Protein AF-A0A7S0PVY8-F1 (afdb_monomer)

Sequence (141 aa):
NIAGGVRNSVAASMIGKGSLLSNLVIKTDATVSRVIMDRSDTASPRAIGVEFFSNQSKTKAIAAALRRTPEATGEVVLSAGAIMTPQLLANSGIGEGGEVKDLPGVGKNLQDHPAVALVFRITPKMAERATSIYTVAGEME

Foldseek 3Di:
DDDPNHDDDPCCVPQNPDDGDPPDDDDPQKAWQEFDWDCPPLVDIAGFFTWTARPVVRDIDTPGGPDDDPVGGDHDDDDVDLQVSLNRCVSHQHECNRPSHHDPCRSPDDDDDDDDDDDDDDDPVVVVVPPDPPPPPDPPD

pLDDT: mean 82.74, std 15.88, range [30.98, 98.31]

Organism: NCBI:txid33640

Secondary structure (DSSP, 8-state):
-EETTEE--HHHHHT-SSPPPTT-----SEEEEEEEEE-SSSSS-EEEEEEEEETTTTEEEEEE---EETTEE------SHHHHHHHHHHHTTEETT-SSEE-TTTT----------------HHHHTT---TT-------

Nearest PDB structures (foldseek):
  8i0p-assembly1_j  TM=3.915E-01  e=3.361E+00  Homo sapiens
  8i0w-assembly1_l  TM=2.962E-01  e=2.142E+00  Homo sapiens
  4tgf-assembly1_A  TM=3.704E-01  e=3.822E+00  Homo sapiens
  9cpc-assembly1_4I  TM=3.679E-01  e=4.944E+00  Sus scrofa
  8ro1-assembly1_e  TM=2.933E-01  e=5.272E+00  Caenorhabditis elegans

Mean predicted aligned error: 9.09 Å

InterPro domains:
  IPR000172 Glucose-methanol-choline oxidoreductase, N-terminal [PF00732] (5-115)
  IPR000172 Glucose-methanol-choline oxidoreductase, N-terminal [PS00624] (81-95)
  IPR012132 Glucose-methanol-choline oxidoreductase [PTHR11552] (5-125)
  IPR036188 FAD/NAD(P)-binding domain superfamily [G3DSA:3.50.50.60] (6-139)
  IPR036188 FAD/NAD(P)-binding domain superfamily [SSF51905] (22-127)

Structure (mmCIF, N/CA/C/O backbone):
data_AF-A0A7S0PVY8-F1
#
_entry.id   AF-A0A7S0PVY8-F1
#
loop_
_atom_site.group_PDB
_atom_site.id
_atom_site.type_symbol
_atom_site.label_atom_id
_atom_site.label_alt_id
_atom_site.label_comp_id
_atom_site.label_asym_id
_atom_site.label_entity_id
_atom_site.label_seq_id
_atom_site.pdbx_PDB_ins_code
_atom_site.Cartn_x
_atom_site.Cartn_y
_atom_site.Cartn_z
_atom_site.occupancy
_atom_site.B_iso_or_equiv
_atom_site.auth_seq_id
_atom_site.auth_comp_id
_atom_site.auth_asym_id
_atom_site.auth_atom_id
_atom_site.pdbx_PDB_model_num
ATOM 1 N N . ASN A 1 1 ? 10.888 -13.073 -14.886 1.00 65.81 1 ASN A N 1
ATOM 2 C CA . ASN A 1 1 ? 9.534 -12.461 -14.944 1.00 65.81 1 ASN A CA 1
ATOM 3 C C . ASN A 1 1 ? 8.776 -12.807 -16.238 1.00 65.81 1 ASN A C 1
ATOM 5 O O . ASN A 1 1 ? 7.712 -12.238 -16.448 1.00 65.81 1 ASN A O 1
ATOM 9 N N . ILE A 1 2 ? 9.260 -13.743 -17.071 1.00 82.31 2 ILE A N 1
ATOM 10 C CA . ILE A 1 2 ? 8.580 -14.256 -18.273 1.00 82.31 2 ILE A CA 1
ATOM 11 C C . ILE A 1 2 ? 8.561 -15.789 -18.186 1.00 82.31 2 ILE A C 1
ATOM 13 O O . ILE A 1 2 ? 9.567 -16.376 -17.792 1.00 82.31 2 ILE A O 1
ATOM 17 N N . ALA A 1 3 ? 7.443 -16.424 -18.532 1.00 79.38 3 ALA A N 1
ATOM 18 C CA . ALA A 1 3 ? 7.308 -17.872 -18.680 1.00 79.38 3 ALA A CA 1
ATOM 19 C C . ALA A 1 3 ? 6.500 -18.157 -19.956 1.00 79.38 3 ALA A C 1
ATOM 21 O O . ALA A 1 3 ? 5.440 -17.565 -20.152 1.00 79.38 3 ALA A O 1
ATOM 22 N N . GLY A 1 4 ? 7.019 -19.004 -20.853 1.00 83.19 4 GLY A N 1
ATOM 23 C CA . GLY A 1 4 ? 6.360 -19.308 -22.133 1.00 83.19 4 GLY A CA 1
ATOM 24 C C . GLY A 1 4 ? 6.112 -18.079 -23.020 1.00 83.19 4 GLY A C 1
ATOM 25 O O . GLY A 1 4 ? 5.071 -17.988 -23.656 1.00 83.19 4 GLY A O 1
ATOM 26 N N . GLY A 1 5 ? 7.012 -17.089 -22.995 1.00 87.44 5 GLY A N 1
ATOM 27 C CA . GLY A 1 5 ? 6.849 -15.827 -23.733 1.00 87.44 5 GLY A CA 1
ATOM 28 C C . GLY A 1 5 ? 5.844 -14.840 -23.121 1.00 87.44 5 GLY A C 1
ATOM 29 O O . GLY A 1 5 ? 5.721 -13.719 -23.602 1.00 87.44 5 GLY A O 1
ATOM 30 N N . VAL A 1 6 ? 5.166 -15.202 -22.027 1.00 85.12 6 VAL A N 1
ATOM 31 C CA . VAL A 1 6 ? 4.181 -14.348 -21.352 1.00 85.12 6 VAL A CA 1
ATOM 32 C C . VAL A 1 6 ? 4.753 -13.805 -20.048 1.00 85.12 6 VAL A C 1
ATOM 34 O O . VAL A 1 6 ? 5.475 -14.494 -19.324 1.00 85.12 6 VAL A O 1
ATOM 37 N N . ARG A 1 7 ? 4.412 -12.557 -19.710 1.00 86.06 7 ARG A N 1
ATOM 38 C CA . ARG A 1 7 ? 4.740 -11.971 -18.405 1.00 86.06 7 ARG A CA 1
ATOM 39 C C . ARG A 1 7 ? 4.216 -12.856 -17.275 1.00 86.06 7 ARG A C 1
ATOM 41 O O . ARG A 1 7 ? 3.015 -13.066 -17.146 1.00 86.06 7 ARG A O 1
ATOM 48 N N . ASN A 1 8 ? 5.124 -13.279 -16.404 1.00 88.81 8 ASN A N 1
ATOM 49 C CA . ASN A 1 8 ? 4.812 -13.961 -15.159 1.00 88.81 8 ASN A CA 1
ATOM 50 C C . ASN A 1 8 ? 4.837 -12.946 -14.004 1.00 88.81 8 ASN A C 1
ATOM 52 O O . ASN A 1 8 ? 5.905 -12.617 -13.479 1.00 88.81 8 ASN A O 1
ATOM 56 N N . SER A 1 9 ? 3.671 -12.378 -13.683 1.00 90.19 9 SER A N 1
ATOM 57 C CA . SER A 1 9 ? 3.494 -11.440 -12.568 1.00 90.19 9 SER A CA 1
ATOM 58 C C . SER A 1 9 ? 3.316 -12.180 -11.240 1.00 90.19 9 SER A C 1
ATOM 60 O O . SER A 1 9 ? 2.928 -13.345 -11.218 1.00 90.19 9 SER A O 1
ATOM 62 N N . VAL A 1 10 ? 3.538 -11.491 -10.115 1.00 89.81 10 VAL A N 1
ATOM 63 C CA . VAL A 1 10 ? 3.295 -12.064 -8.775 1.00 89.81 10 VAL A CA 1
ATOM 64 C C . VAL A 1 10 ? 1.842 -12.521 -8.629 1.00 89.81 10 VAL A C 1
ATOM 66 O O . VAL A 1 10 ? 1.598 -13.623 -8.155 1.00 89.81 10 VAL A O 1
ATOM 69 N N . ALA A 1 11 ? 0.882 -11.720 -9.101 1.00 89.06 11 ALA A N 1
ATOM 70 C CA . ALA A 1 11 ? -0.529 -12.098 -9.090 1.00 89.06 11 ALA A CA 1
ATOM 71 C C . ALA A 1 11 ? -0.775 -13.387 -9.891 1.00 89.06 11 ALA A C 1
ATOM 73 O O . ALA A 1 11 ? -1.393 -14.313 -9.378 1.00 89.06 11 ALA A O 1
ATOM 74 N N . ALA A 1 12 ? -0.229 -13.494 -11.108 1.00 86.56 12 ALA A N 1
ATOM 75 C CA . ALA A 1 12 ? -0.374 -14.704 -11.916 1.00 86.56 12 ALA A CA 1
ATOM 76 C C . ALA A 1 12 ? 0.248 -15.933 -11.234 1.00 86.56 12 ALA A C 1
ATOM 78 O O . ALA A 1 12 ? -0.332 -17.013 -11.290 1.00 86.56 12 ALA A O 1
ATOM 79 N N . SER A 1 13 ? 1.395 -15.762 -10.572 1.00 87.06 13 SER A N 1
ATOM 80 C CA . SER A 1 13 ? 2.121 -16.856 -9.923 1.00 87.06 13 SER A CA 1
ATOM 81 C C . SER A 1 13 ? 1.519 -17.300 -8.588 1.00 87.06 13 SER A C 1
ATOM 83 O O . SER A 1 13 ? 1.636 -18.473 -8.255 1.00 87.06 13 SER A O 1
ATOM 85 N N . MET A 1 14 ? 0.939 -16.383 -7.808 1.00 86.69 14 MET A N 1
ATOM 86 C CA . MET A 1 14 ? 0.486 -16.657 -6.436 1.00 86.69 14 MET A CA 1
ATOM 87 C C . MET A 1 14 ? -1.028 -16.841 -6.329 1.00 86.69 14 MET A C 1
ATOM 89 O O . MET A 1 14 ? -1.497 -17.608 -5.496 1.00 86.69 14 MET A O 1
ATOM 93 N N . ILE A 1 15 ? -1.794 -16.127 -7.154 1.00 87.25 15 ILE A N 1
ATOM 94 C CA . ILE A 1 15 ? -3.264 -16.156 -7.145 1.00 87.25 15 ILE A CA 1
ATOM 95 C C . ILE A 1 15 ? -3.783 -17.086 -8.252 1.00 87.25 15 ILE A C 1
ATOM 97 O O . ILE A 1 15 ? -4.814 -17.734 -8.092 1.00 87.25 15 ILE A O 1
ATOM 101 N N . GLY A 1 16 ? -3.043 -17.204 -9.359 1.00 78.81 16 GLY A N 1
ATOM 102 C CA . GLY A 1 16 ? -3.408 -18.056 -10.486 1.00 78.81 16 GLY A CA 1
ATOM 103 C C . GLY A 1 16 ? -4.542 -17.486 -11.344 1.00 78.81 16 GLY A C 1
ATOM 104 O O . GLY A 1 16 ? -4.985 -16.352 -11.175 1.00 78.81 16 GLY A O 1
ATOM 105 N N . LYS A 1 17 ? -4.992 -18.289 -12.316 1.00 68.94 17 LYS A N 1
ATOM 106 C CA . LYS A 1 17 ? -6.123 -17.984 -13.219 1.00 68.94 17 LYS A CA 1
ATOM 107 C C . LYS A 1 17 ? -7.369 -18.848 -12.943 1.00 68.94 17 LYS A C 1
ATOM 109 O O . LYS A 1 17 ? -8.306 -18.825 -13.732 1.00 68.94 17 LYS A O 1
ATOM 114 N N . GLY A 1 18 ? -7.342 -19.663 -11.885 1.00 65.50 18 GLY A N 1
ATOM 115 C CA . GLY A 1 18 ? -8.381 -20.647 -11.560 1.00 65.50 18 GLY A CA 1
ATOM 116 C C . GLY A 1 18 ? -9.433 -20.137 -10.572 1.00 65.50 18 GLY A C 1
ATOM 117 O O . GLY A 1 18 ? -9.441 -18.965 -10.203 1.00 65.50 18 GLY A O 1
ATOM 118 N N . SER A 1 19 ? -10.307 -21.044 -10.122 1.00 64.31 19 SER A N 1
ATOM 119 C CA . SER A 1 19 ? -11.221 -20.801 -8.999 1.00 64.31 19 SER A CA 1
ATOM 120 C C . SER A 1 19 ? -10.424 -20.316 -7.791 1.00 64.31 19 SER A C 1
ATOM 122 O O . SER A 1 19 ? -9.557 -21.043 -7.304 1.00 64.31 19 SER A O 1
ATOM 124 N N . LEU A 1 20 ? -10.719 -19.108 -7.308 1.00 73.88 20 LEU A N 1
ATOM 125 C CA . LEU A 1 20 ? -10.125 -18.595 -6.076 1.00 73.88 20 LEU A CA 1
ATOM 126 C C . LEU A 1 20 ? -10.387 -19.577 -4.930 1.00 73.88 20 LEU A C 1
ATOM 128 O O . LEU A 1 20 ? -11.421 -20.252 -4.897 1.00 73.88 20 LEU A O 1
ATOM 132 N N . LEU A 1 21 ? -9.439 -19.656 -3.995 1.00 80.88 21 LEU A N 1
ATOM 133 C CA . LEU A 1 21 ? -9.653 -20.382 -2.748 1.00 80.88 21 LEU A CA 1
ATOM 134 C C . LEU A 1 21 ? -10.910 -19.826 -2.069 1.00 80.88 21 LEU A C 1
ATOM 136 O O . LEU A 1 21 ? -11.125 -18.613 -2.059 1.00 80.88 21 LEU A O 1
ATOM 140 N N . SER A 1 22 ? -11.731 -20.692 -1.477 1.00 85.56 22 SER A N 1
ATOM 141 C CA . SER A 1 22 ? -13.010 -20.292 -0.867 1.00 85.56 22 SER A CA 1
ATOM 142 C C . SER A 1 22 ? -12.857 -19.283 0.279 1.00 85.56 22 SER A C 1
ATOM 144 O O . SER A 1 22 ? -13.820 -18.620 0.654 1.00 85.56 22 SER A O 1
ATOM 146 N N . ASN A 1 23 ? -11.650 -19.158 0.832 1.00 86.75 23 ASN A N 1
ATOM 147 C CA . ASN A 1 23 ? -11.276 -18.225 1.889 1.00 86.75 23 ASN A CA 1
ATOM 148 C C . ASN A 1 23 ? -10.484 -16.999 1.389 1.00 86.75 23 ASN A C 1
ATOM 150 O O . ASN A 1 23 ? -9.991 -16.234 2.217 1.00 86.75 23 ASN A O 1
ATOM 154 N N . LEU A 1 24 ? -10.345 -16.795 0.073 1.00 86.81 24 LEU A N 1
ATOM 155 C CA . LEU A 1 24 ? -9.649 -15.647 -0.513 1.00 86.81 24 LEU A CA 1
ATOM 156 C C . LEU A 1 24 ? -10.632 -14.727 -1.242 1.00 86.81 24 LEU A C 1
ATOM 158 O O . LEU A 1 24 ? -11.195 -15.078 -2.277 1.00 86.81 24 LEU A O 1
ATOM 162 N N . VAL A 1 25 ? -10.775 -13.505 -0.732 1.00 86.31 25 VAL A N 1
ATOM 163 C CA . VAL A 1 25 ? -11.550 -12.444 -1.379 1.00 86.31 25 VAL A CA 1
ATOM 164 C C . VAL A 1 25 ? -10.593 -11.423 -1.973 1.00 86.31 25 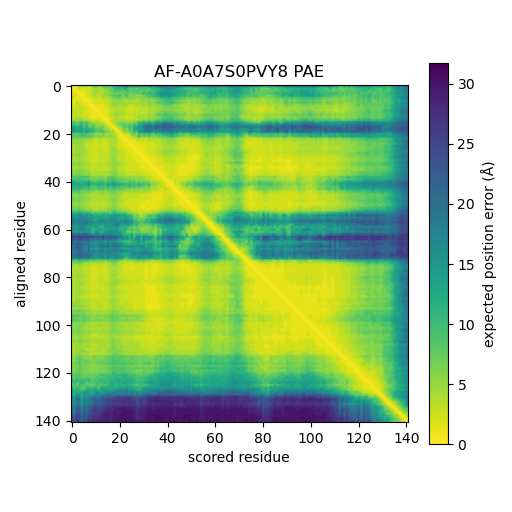VAL A C 1
ATOM 166 O O . VAL A 1 25 ? -9.764 -10.854 -1.266 1.00 86.31 25 VAL A O 1
ATOM 169 N N . ILE A 1 26 ? -10.735 -11.160 -3.270 1.00 87.56 26 ILE A N 1
ATOM 170 C CA . ILE A 1 26 ? -9.958 -10.140 -3.975 1.00 87.56 26 ILE A CA 1
ATOM 171 C C . ILE A 1 26 ? -10.905 -9.036 -4.404 1.00 87.56 26 ILE A C 1
ATOM 173 O O . ILE A 1 26 ? -11.888 -9.281 -5.101 1.00 87.56 26 ILE A O 1
ATOM 177 N N . LYS A 1 27 ? -10.584 -7.808 -4.000 1.00 87.44 27 LYS A N 1
ATOM 178 C CA . LYS A 1 27 ? -11.317 -6.617 -4.411 1.00 87.44 27 LYS A CA 1
ATOM 179 C C . LYS A 1 27 ? -10.391 -5.704 -5.202 1.00 87.44 27 LYS A C 1
ATOM 181 O O . LYS A 1 27 ? -9.482 -5.103 -4.638 1.00 87.44 27 LYS A O 1
ATOM 186 N N . THR A 1 28 ? -10.610 -5.638 -6.510 1.00 89.12 28 THR A N 1
ATOM 187 C CA . THR A 1 28 ? -9.958 -4.666 -7.394 1.00 89.12 28 THR A CA 1
ATOM 188 C C . THR A 1 28 ? -10.720 -3.345 -7.372 1.00 89.12 28 THR A C 1
ATOM 190 O O . THR A 1 28 ? -11.804 -3.255 -6.790 1.00 89.12 28 THR A O 1
ATOM 193 N N . ASP A 1 29 ? -10.141 -2.302 -7.970 1.00 88.69 29 ASP A N 1
ATOM 194 C CA . ASP A 1 29 ? -10.753 -0.965 -8.045 1.00 88.69 29 ASP A CA 1
ATOM 195 C C . ASP A 1 29 ? -11.153 -0.398 -6.672 1.00 88.69 29 ASP A C 1
ATOM 197 O O . ASP A 1 29 ? -12.127 0.350 -6.537 1.00 88.69 29 ASP A O 1
ATOM 201 N N . ALA A 1 30 ? -10.400 -0.795 -5.644 1.00 90.12 30 ALA A N 1
ATOM 202 C CA . ALA A 1 30 ? -10.592 -0.434 -4.253 1.00 90.12 30 ALA A CA 1
ATOM 203 C C . ALA A 1 30 ? -9.318 0.225 -3.720 1.00 90.12 30 ALA A C 1
ATOM 205 O O . ALA A 1 30 ? -8.328 -0.445 -3.425 1.00 90.12 30 ALA A O 1
ATOM 206 N N . THR A 1 31 ? -9.349 1.547 -3.586 1.00 92.06 31 THR A N 1
ATOM 207 C CA . THR A 1 31 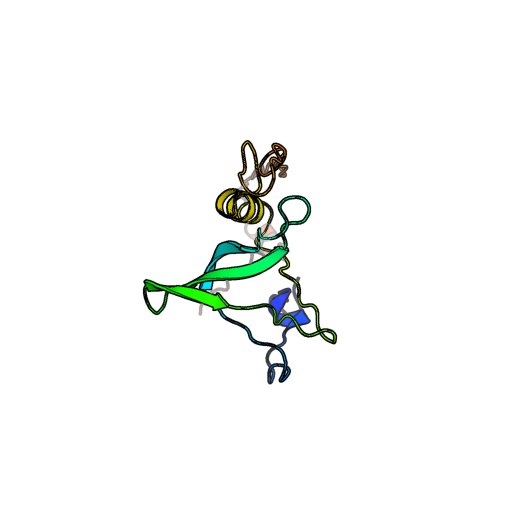? -8.223 2.324 -3.062 1.00 92.06 31 THR A CA 1
ATOM 208 C C . THR A 1 31 ? -8.418 2.534 -1.571 1.00 92.06 31 THR A C 1
ATOM 210 O O . THR A 1 31 ? -9.309 3.279 -1.160 1.00 92.06 31 THR A O 1
ATOM 213 N N . VAL A 1 32 ? -7.599 1.878 -0.751 1.00 93.44 32 VAL A N 1
ATOM 214 C CA . VAL A 1 32 ? -7.589 2.088 0.704 1.00 93.44 32 VAL A CA 1
ATOM 215 C C . VAL A 1 32 ? -7.191 3.536 1.002 1.00 93.44 32 VAL A C 1
ATOM 217 O O . VAL A 1 32 ? -6.277 4.065 0.377 1.00 93.44 32 VAL A O 1
ATOM 220 N N . SER A 1 33 ? -7.891 4.186 1.931 1.00 92.88 33 SER A N 1
ATOM 221 C CA . SER A 1 33 ? -7.634 5.573 2.340 1.00 92.88 33 SER A CA 1
ATOM 222 C C . SER A 1 33 ? -6.937 5.666 3.696 1.00 92.88 33 SER A C 1
ATOM 224 O O . SER A 1 33 ? -6.077 6.531 3.880 1.00 92.88 33 SER A O 1
ATOM 226 N N . ARG A 1 34 ? -7.296 4.772 4.629 1.00 93.94 34 ARG A N 1
ATOM 227 C CA . ARG A 1 34 ? -6.711 4.650 5.972 1.00 93.94 34 ARG A CA 1
ATOM 228 C C . ARG A 1 34 ? -7.036 3.301 6.619 1.00 93.94 34 ARG A C 1
ATOM 230 O O . ARG A 1 34 ? -8.014 2.637 6.265 1.00 93.94 34 ARG A O 1
ATOM 237 N N . VAL A 1 35 ? -6.248 2.945 7.624 1.00 94.75 35 VAL A N 1
ATOM 238 C CA . VAL A 1 35 ? -6.525 1.882 8.591 1.00 94.75 35 VAL A CA 1
ATOM 239 C C . VAL A 1 35 ? -7.431 2.437 9.688 1.00 94.75 35 VAL A C 1
ATOM 241 O O . VAL A 1 35 ? -7.276 3.570 10.144 1.00 94.75 35 VAL A O 1
ATOM 244 N N . ILE A 1 36 ? -8.404 1.635 10.107 1.00 92.25 36 ILE A N 1
ATOM 245 C CA . ILE A 1 36 ? -9.284 1.957 11.227 1.00 92.25 36 ILE A CA 1
ATOM 246 C C . ILE A 1 36 ? -8.655 1.375 12.488 1.00 92.25 36 ILE A C 1
ATOM 248 O O . ILE A 1 36 ? -8.389 0.172 12.545 1.00 92.25 36 ILE A O 1
ATOM 252 N N . MET A 1 37 ? -8.435 2.229 13.484 1.00 90.88 37 MET A N 1
ATOM 253 C CA . MET A 1 37 ? -7.768 1.881 14.735 1.00 90.88 37 MET A CA 1
ATOM 254 C C . MET A 1 37 ? -8.767 1.905 15.896 1.00 90.88 37 MET A C 1
ATOM 256 O O . MET A 1 37 ? -9.483 2.889 16.074 1.00 90.88 37 MET A O 1
ATOM 260 N N . ASP A 1 38 ? -8.792 0.839 16.689 1.00 89.88 38 ASP A N 1
ATOM 261 C CA . ASP A 1 38 ? -9.342 0.834 18.040 1.00 89.88 38 ASP A CA 1
ATOM 262 C C . ASP A 1 38 ? -8.309 1.449 18.988 1.00 89.88 38 ASP A C 1
ATOM 264 O O . ASP A 1 38 ? -7.149 1.029 19.024 1.00 89.88 38 ASP A O 1
ATOM 268 N N . ARG A 1 39 ? -8.735 2.481 19.713 1.00 89.31 39 ARG A N 1
ATOM 269 C CA . ARG A 1 39 ? -7.906 3.281 20.621 1.00 89.31 39 ARG A CA 1
ATOM 270 C C . ARG A 1 39 ? -8.420 3.205 22.060 1.00 89.31 39 ARG A C 1
ATOM 272 O O . ARG A 1 39 ? -8.105 4.087 22.852 1.00 89.31 39 ARG A O 1
ATOM 279 N N . SER A 1 40 ? -9.226 2.190 22.397 1.00 89.12 40 SER A N 1
ATOM 280 C CA . SER A 1 40 ? -9.691 1.982 23.775 1.00 89.12 40 SER A CA 1
ATOM 281 C C . SER A 1 40 ? -8.529 1.797 24.754 1.00 89.12 40 SER A C 1
ATOM 283 O O . SER A 1 40 ? -8.618 2.221 25.901 1.00 89.12 40 SER A O 1
ATOM 285 N N . ASP A 1 41 ? -7.443 1.175 24.286 1.00 87.56 41 ASP A N 1
ATOM 286 C CA . ASP A 1 41 ? -6.141 1.161 24.944 1.00 87.56 41 ASP A CA 1
ATOM 287 C C . ASP A 1 41 ? -5.199 2.088 24.168 1.00 87.56 41 ASP A C 1
ATOM 289 O O . ASP A 1 41 ? -4.807 1.804 23.034 1.00 87.56 41 ASP A O 1
ATOM 293 N N . THR A 1 42 ? -4.860 3.228 24.765 1.00 81.56 42 THR A N 1
ATOM 294 C CA . THR A 1 42 ? -3.983 4.225 24.143 1.00 81.56 42 THR A CA 1
ATOM 295 C C . THR A 1 42 ? -2.516 3.803 24.137 1.00 81.56 42 THR A C 1
ATOM 297 O O . THR A 1 42 ? -1.757 4.299 23.306 1.00 81.56 42 THR A O 1
ATOM 300 N N . ALA A 1 43 ? -2.107 2.876 25.010 1.00 85.62 43 ALA A N 1
ATOM 301 C CA . ALA A 1 43 ? -0.761 2.312 25.000 1.00 85.62 43 ALA A CA 1
ATOM 302 C C . ALA A 1 43 ? -0.601 1.245 23.904 1.00 85.62 43 ALA A C 1
ATOM 304 O O . ALA A 1 43 ? 0.509 1.025 23.413 1.00 85.62 43 ALA A O 1
ATOM 305 N N . SER A 1 44 ? -1.703 0.603 23.499 1.00 87.25 44 SER A N 1
ATOM 306 C CA . SER A 1 44 ? -1.711 -0.460 22.492 1.00 87.25 44 SER A CA 1
ATOM 307 C C . SER A 1 44 ? -2.872 -0.316 21.496 1.00 87.25 44 SER A C 1
ATOM 309 O O . SER A 1 44 ? -3.823 -1.105 21.513 1.00 87.25 44 SER A O 1
ATOM 311 N N . PRO A 1 45 ? -2.825 0.688 20.596 1.00 90.56 45 PRO A N 1
ATOM 312 C CA . PRO A 1 45 ? -3.855 0.855 19.582 1.00 90.56 45 PRO A CA 1
ATOM 313 C C . PRO A 1 45 ? -3.853 -0.332 18.614 1.00 90.56 45 PRO A C 1
ATOM 315 O O . PRO A 1 45 ? -2.805 -0.772 18.132 1.00 90.56 45 PRO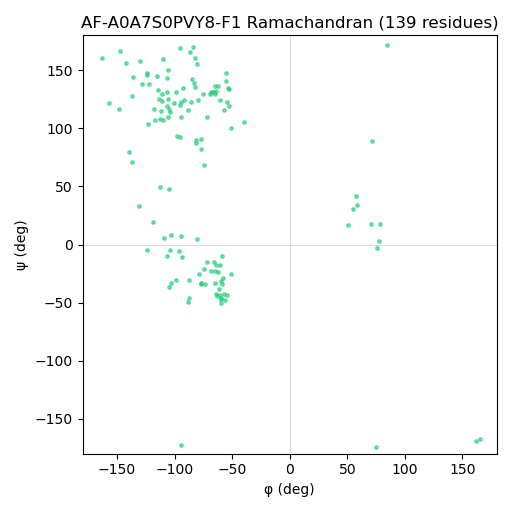 A O 1
ATOM 318 N N . ARG A 1 46 ? -5.043 -0.828 18.274 1.00 89.62 46 ARG A N 1
ATOM 319 C CA . ARG A 1 46 ? -5.216 -2.036 17.459 1.00 89.62 46 ARG A CA 1
ATOM 320 C C . ARG A 1 46 ? -5.868 -1.717 16.122 1.00 89.62 46 ARG A C 1
ATOM 322 O O . ARG A 1 46 ? -6.908 -1.075 16.075 1.00 89.62 46 ARG A O 1
ATOM 329 N N . ALA A 1 47 ? -5.321 -2.236 15.027 1.00 91.44 47 ALA A N 1
ATOM 330 C CA . ALA A 1 47 ? -6.002 -2.184 13.736 1.00 91.44 47 ALA A CA 1
ATOM 331 C C . ALA A 1 47 ? -7.246 -3.091 13.748 1.00 91.44 47 ALA A C 1
ATOM 333 O O . ALA A 1 47 ? -7.170 -4.253 14.150 1.00 91.44 47 ALA A O 1
ATOM 334 N N . ILE A 1 48 ? -8.390 -2.574 13.298 1.00 90.25 48 ILE A N 1
ATOM 335 C CA . ILE A 1 48 ? -9.674 -3.301 13.279 1.00 90.25 48 ILE A CA 1
ATOM 336 C C . ILE A 1 48 ? -10.322 -3.371 11.894 1.00 90.25 48 ILE A C 1
ATOM 338 O O . ILE A 1 48 ? -11.341 -4.040 11.724 1.00 90.25 48 ILE A O 1
ATOM 342 N N . GLY A 1 49 ? -9.742 -2.720 10.889 1.00 91.44 49 GLY A N 1
ATOM 343 C CA . GLY A 1 49 ? -10.223 -2.769 9.512 1.00 91.44 49 GLY A CA 1
ATOM 344 C C . GLY A 1 49 ? -9.606 -1.678 8.651 1.00 91.44 49 GLY A C 1
ATOM 345 O O . GLY A 1 49 ? -8.652 -1.016 9.062 1.00 91.44 49 GLY A O 1
ATOM 346 N N . VAL A 1 50 ? -10.171 -1.476 7.462 1.00 93.12 50 VAL A N 1
ATOM 347 C CA . VAL A 1 50 ? -9.726 -0.438 6.524 1.00 93.12 50 VAL A CA 1
ATOM 348 C C . VAL A 1 50 ? -10.910 0.306 5.910 1.00 93.12 50 VAL A C 1
ATOM 350 O O . VAL A 1 50 ? -11.963 -0.269 5.621 1.00 93.12 50 VAL A O 1
ATOM 353 N N . GLU A 1 51 ? -10.723 1.602 5.693 1.00 91.56 51 GLU A N 1
ATOM 354 C CA . GLU A 1 51 ? -11.602 2.426 4.866 1.00 91.56 51 GLU A CA 1
ATOM 355 C C . GLU A 1 51 ? -11.040 2.444 3.441 1.00 91.56 51 GLU A C 1
ATOM 357 O O . GLU A 1 51 ? -9.833 2.607 3.250 1.00 91.56 51 GLU A O 1
ATOM 362 N N . PHE A 1 52 ? -11.891 2.265 2.434 1.00 91.00 52 PHE A N 1
ATOM 363 C CA . PHE A 1 52 ? -11.481 2.318 1.035 1.00 91.00 52 PHE A CA 1
ATOM 364 C C . PHE A 1 52 ? -12.542 2.996 0.166 1.00 91.00 52 PHE A C 1
ATOM 366 O O . PHE A 1 52 ? -13.733 3.017 0.477 1.00 91.00 52 PHE A O 1
ATOM 373 N N . PHE A 1 53 ? -12.105 3.537 -0.961 1.00 88.06 53 PHE A N 1
ATOM 374 C CA . PHE A 1 53 ? -12.972 4.050 -2.009 1.00 88.06 53 PHE A CA 1
ATOM 375 C C . PHE A 1 53 ? -13.108 3.003 -3.104 1.00 88.06 53 PHE A C 1
ATOM 377 O O . PHE A 1 53 ? -12.100 2.472 -3.569 1.00 88.06 53 PHE A O 1
ATOM 384 N N . SER A 1 54 ? -14.338 2.719 -3.533 1.00 81.12 54 SER A N 1
ATOM 385 C CA . SER A 1 54 ? -14.551 1.928 -4.744 1.00 81.12 54 SER A CA 1
ATOM 386 C C . SER A 1 54 ? -14.731 2.856 -5.937 1.00 81.12 54 SER A C 1
ATOM 388 O O . SER A 1 54 ? -15.647 3.681 -5.956 1.00 81.12 54 SER A O 1
ATOM 390 N N . ASN A 1 55 ? -13.888 2.701 -6.957 1.00 68.62 55 ASN A N 1
ATOM 391 C CA . ASN A 1 55 ? -13.997 3.501 -8.179 1.00 68.62 55 ASN A CA 1
ATOM 392 C C . ASN A 1 55 ? -15.298 3.225 -8.949 1.00 68.62 55 ASN A C 1
ATOM 394 O O . ASN A 1 55 ? -15.759 4.094 -9.683 1.00 68.62 55 ASN A O 1
ATOM 398 N N . GLN A 1 56 ? -15.919 2.059 -8.747 1.00 70.69 56 GLN A N 1
ATOM 399 C CA . GLN A 1 56 ? -17.176 1.698 -9.405 1.00 70.69 56 GLN A CA 1
ATOM 400 C C . GLN A 1 56 ? -18.379 2.459 -8.828 1.00 70.69 56 GLN A C 1
ATOM 402 O O . GLN A 1 56 ? -19.294 2.806 -9.568 1.00 70.69 56 GLN A O 1
ATOM 407 N N . SER A 1 57 ? -18.375 2.759 -7.524 1.00 65.88 57 SER A N 1
ATOM 408 C CA . SER A 1 57 ? -19.485 3.451 -6.855 1.00 65.88 57 SER A CA 1
ATOM 409 C C . SER A 1 57 ? -19.188 4.907 -6.490 1.00 65.88 57 SER A C 1
ATOM 411 O O . SER A 1 57 ? -20.100 5.614 -6.073 1.00 65.88 57 SER A O 1
ATOM 413 N N . LYS A 1 58 ? -17.929 5.366 -6.606 1.00 65.94 58 LYS A N 1
ATOM 414 C CA . LYS A 1 58 ? -17.431 6.664 -6.091 1.00 65.94 58 LYS A CA 1
ATOM 415 C C . LYS A 1 58 ? -17.769 6.919 -4.612 1.00 65.94 58 LYS A C 1
ATOM 417 O O . LYS A 1 58 ? -17.689 8.052 -4.143 1.00 65.94 58 LYS A O 1
ATOM 422 N N . THR A 1 59 ? -18.139 5.882 -3.863 1.00 71.75 59 THR A N 1
ATOM 423 C CA . THR A 1 59 ? -18.524 5.982 -2.453 1.00 71.75 59 THR A CA 1
ATOM 424 C C . THR A 1 59 ? -17.425 5.442 -1.550 1.00 71.75 59 THR A C 1
ATOM 426 O O . THR A 1 59 ? -16.664 4.540 -1.917 1.00 71.75 59 THR A O 1
ATOM 429 N N . LYS A 1 60 ? -17.352 6.004 -0.338 1.00 73.44 60 LYS A N 1
ATOM 430 C CA . LYS A 1 60 ? -16.577 5.423 0.757 1.00 73.44 60 LYS A CA 1
ATOM 431 C C . LYS A 1 60 ? -17.253 4.137 1.209 1.00 73.44 60 LYS A C 1
ATOM 433 O O . LYS A 1 60 ? -18.447 4.132 1.501 1.00 73.44 60 LYS A O 1
ATOM 438 N N . ALA A 1 61 ? -16.475 3.072 1.298 1.00 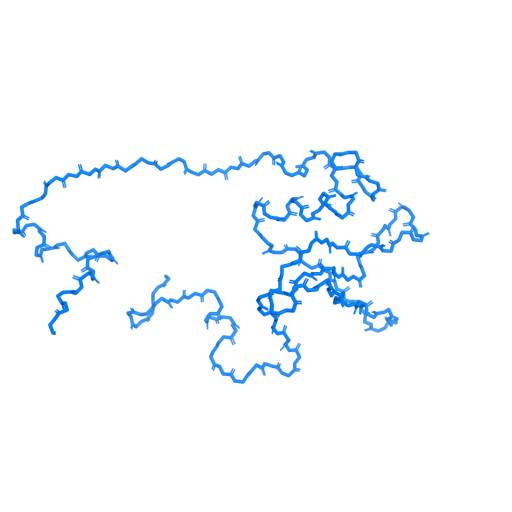72.88 61 ALA A N 1
ATOM 439 C CA . ALA A 1 61 ? -16.879 1.819 1.898 1.00 72.88 61 ALA A CA 1
ATOM 440 C C . ALA A 1 61 ? -15.897 1.461 3.013 1.00 72.88 61 ALA A C 1
ATOM 442 O O . ALA A 1 61 ? -14.705 1.766 2.958 1.00 72.88 61 ALA A O 1
ATOM 443 N N . ILE A 1 62 ? -16.408 0.799 4.043 1.00 70.38 62 ILE A N 1
ATOM 444 C CA . ILE A 1 62 ? -15.585 0.266 5.121 1.00 70.38 62 ILE A CA 1
ATOM 445 C C . ILE A 1 62 ? -15.540 -1.248 4.932 1.00 70.38 62 ILE A C 1
ATOM 447 O O . ILE A 1 62 ? -16.579 -1.908 4.968 1.00 70.38 62 ILE A O 1
ATOM 451 N N . ALA A 1 63 ? -14.346 -1.805 4.726 1.00 67.12 63 ALA A N 1
ATOM 452 C CA . ALA A 1 63 ? -14.137 -3.240 4.886 1.00 67.12 63 ALA A CA 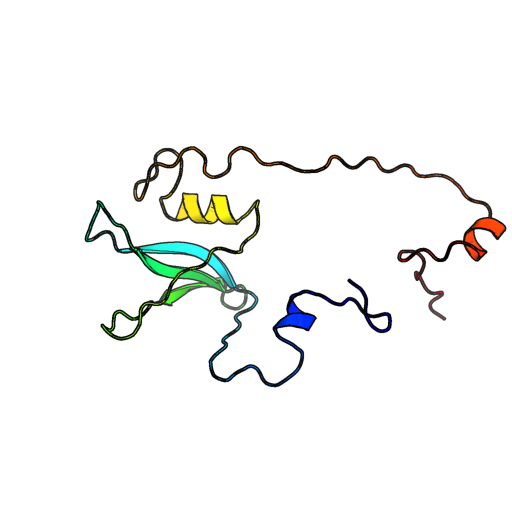1
ATOM 453 C C . ALA A 1 63 ? -13.950 -3.467 6.389 1.00 67.12 63 ALA A C 1
ATOM 455 O O . ALA A 1 63 ? -12.860 -3.285 6.936 1.00 67.12 63 ALA A O 1
ATOM 456 N N . ALA A 1 64 ? -15.070 -3.717 7.069 1.00 59.09 64 ALA A N 1
ATOM 457 C CA . ALA A 1 64 ? -15.143 -3.693 8.519 1.00 59.09 64 ALA A CA 1
ATOM 458 C C . ALA A 1 64 ? -14.721 -5.018 9.157 1.00 59.09 64 ALA A C 1
ATOM 460 O O . ALA A 1 64 ? -15.126 -6.096 8.727 1.00 59.09 64 ALA A O 1
ATOM 461 N N . ALA A 1 65 ? -14.044 -4.846 10.291 1.00 57.34 65 ALA A N 1
ATOM 462 C CA . ALA A 1 65 ? -13.999 -5.730 11.441 1.00 57.34 65 ALA A CA 1
ATOM 463 C C . ALA A 1 65 ? -13.233 -7.038 11.244 1.00 57.34 65 ALA A C 1
ATOM 465 O O . ALA A 1 65 ? -13.799 -8.106 11.011 1.00 57.34 65 ALA A O 1
ATOM 466 N N . LEU A 1 66 ? -11.931 -6.958 11.525 1.00 61.78 66 LEU A N 1
ATOM 467 C CA . LEU A 1 66 ? -11.214 -8.079 12.124 1.00 61.78 66 LEU A CA 1
ATOM 468 C C . LEU A 1 66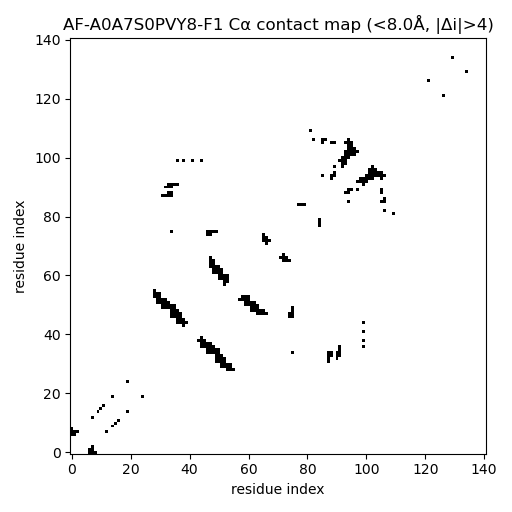 ? -12.013 -8.535 13.353 1.00 61.78 66 LEU A C 1
ATOM 470 O O . LEU A 1 66 ? -11.984 -7.872 14.396 1.00 61.78 66 LEU A O 1
ATOM 474 N N . ARG A 1 67 ? -12.794 -9.617 13.205 1.00 56.09 67 ARG A N 1
ATOM 475 C CA . ARG A 1 67 ? -13.632 -10.148 14.285 1.00 56.09 67 ARG A CA 1
ATOM 476 C C . ARG A 1 67 ? -12.752 -10.392 15.503 1.00 56.09 67 ARG A C 1
ATOM 478 O O . ARG A 1 67 ? -11.647 -10.912 15.388 1.00 56.09 67 ARG A O 1
ATOM 485 N N . ARG A 1 68 ? -13.245 -9.973 16.664 1.00 56.31 68 ARG A N 1
ATOM 486 C CA . ARG A 1 68 ? -12.632 -10.291 17.946 1.00 56.31 68 ARG A CA 1
ATOM 487 C C . ARG A 1 68 ? -13.362 -11.511 18.488 1.00 56.31 68 ARG A C 1
ATOM 489 O O . ARG A 1 68 ? -14.404 -11.370 19.119 1.00 56.31 68 ARG A O 1
ATOM 496 N N . THR A 1 69 ? -12.843 -12.694 18.190 1.00 57.97 69 THR A N 1
ATOM 497 C CA . THR A 1 69 ? -13.211 -13.918 18.906 1.00 57.97 69 THR A CA 1
ATOM 498 C C . THR A 1 69 ? -11.966 -14.427 19.631 1.00 57.97 69 THR A C 1
ATOM 500 O O . THR A 1 69 ? -10.864 -14.238 19.109 1.00 57.97 69 THR A O 1
ATOM 503 N N . PRO A 1 70 ? -12.090 -15.030 20.826 1.00 57.72 70 PRO A N 1
ATOM 504 C CA . PRO A 1 70 ? -10.951 -15.630 21.529 1.00 57.72 70 PRO A CA 1
ATOM 505 C C . PRO A 1 70 ? -10.139 -16.600 20.653 1.00 57.72 70 PRO A C 1
ATOM 507 O O . PRO A 1 70 ? -8.944 -16.768 20.862 1.00 57.72 70 PRO A O 1
ATOM 510 N N . GLU A 1 71 ? -10.777 -17.188 19.640 1.00 58.38 71 GLU A N 1
ATOM 511 C CA . GLU A 1 71 ? -10.212 -18.194 18.743 1.00 58.38 71 GLU A CA 1
ATOM 512 C C . GLU A 1 71 ? -9.665 -17.624 17.418 1.00 58.38 71 GLU A C 1
ATOM 514 O O . GLU A 1 71 ? -9.099 -18.379 16.630 1.00 58.38 71 GLU A O 1
ATOM 519 N N . ALA A 1 72 ? -9.834 -16.322 17.126 1.00 56.22 72 ALA A N 1
ATOM 520 C CA . ALA A 1 72 ? -9.357 -15.731 15.871 1.00 56.22 72 ALA A CA 1
ATOM 521 C C . ALA A 1 72 ? -8.942 -14.259 16.016 1.00 56.22 72 ALA A C 1
ATOM 523 O O . ALA A 1 72 ? -9.760 -13.366 16.245 1.00 56.22 72 ALA A O 1
ATOM 524 N N . THR A 1 73 ? -7.655 -14.000 15.789 1.00 68.44 73 THR A N 1
ATOM 525 C CA . THR A 1 73 ? -7.088 -12.660 15.626 1.00 68.44 73 THR A CA 1
ATOM 526 C C . THR A 1 73 ? -6.680 -12.482 14.172 1.00 68.44 73 THR A C 1
ATOM 528 O O . THR A 1 73 ? -5.710 -13.082 13.722 1.00 68.44 73 THR A O 1
ATOM 531 N N . GLY A 1 74 ? -7.427 -11.686 13.413 1.00 80.88 74 GLY A N 1
ATOM 532 C CA . GLY A 1 74 ? -6.940 -11.246 12.109 1.00 80.88 74 GLY A CA 1
ATOM 533 C C . GLY A 1 74 ? -6.081 -9.984 12.231 1.00 80.88 74 GLY A C 1
ATOM 534 O O . GLY A 1 74 ? -6.091 -9.313 13.267 1.00 80.88 74 GLY A O 1
ATOM 535 N N . GLU A 1 75 ? -5.355 -9.669 11.162 1.00 87.75 75 GLU A N 1
ATOM 536 C CA . GLU A 1 75 ? -4.383 -8.574 11.091 1.00 87.75 75 GLU A CA 1
ATOM 537 C C . GLU A 1 75 ? -4.628 -7.701 9.855 1.00 87.75 75 GLU A C 1
ATOM 539 O O . GLU A 1 75 ? -5.223 -8.143 8.869 1.00 87.75 75 GLU A O 1
ATOM 544 N N . VAL A 1 76 ? -4.152 -6.454 9.898 1.00 91.75 76 VAL A N 1
ATOM 545 C CA . VAL A 1 76 ? -4.065 -5.589 8.716 1.00 91.75 76 VAL A CA 1
ATOM 546 C C . VAL A 1 76 ? -2.610 -5.539 8.273 1.00 91.75 76 VAL A C 1
ATOM 548 O O . VAL A 1 76 ? -1.766 -4.980 8.969 1.00 91.75 76 VAL A O 1
ATOM 551 N N . VAL A 1 77 ? -2.328 -6.089 7.093 1.00 94.12 77 VAL A N 1
ATOM 552 C CA . VAL A 1 77 ? -0.997 -6.045 6.479 1.00 94.12 77 VAL A CA 1
ATOM 553 C C . VAL A 1 77 ? -0.971 -4.953 5.413 1.00 94.12 77 VAL A C 1
ATOM 555 O O . VAL A 1 77 ? -1.754 -4.977 4.463 1.00 94.12 77 VAL A O 1
ATOM 558 N N . LEU A 1 78 ? -0.068 -3.982 5.561 1.00 96.06 78 LEU A N 1
ATOM 559 C CA . LEU A 1 78 ? 0.123 -2.924 4.571 1.00 96.06 78 LEU A CA 1
ATOM 560 C C . LEU A 1 78 ? 1.131 -3.363 3.510 1.00 96.06 78 LEU A C 1
ATOM 562 O O . LEU A 1 78 ? 2.314 -3.550 3.786 1.00 96.06 78 LEU A O 1
ATOM 566 N N . SER A 1 79 ? 0.662 -3.489 2.271 1.00 96.75 79 SER A N 1
ATOM 567 C CA . SER A 1 79 ? 1.485 -3.867 1.113 1.00 96.75 79 SER A CA 1
ATOM 568 C C . SER A 1 79 ? 1.272 -2.926 -0.076 1.00 96.75 79 SER A C 1
ATOM 570 O O . SER A 1 79 ? 1.346 -3.338 -1.228 1.00 96.75 79 SER A O 1
ATOM 572 N N . ALA A 1 80 ? 1.012 -1.643 0.196 1.00 96.75 80 ALA A N 1
ATOM 573 C CA . ALA A 1 80 ? 0.742 -0.627 -0.826 1.00 96.75 80 ALA A CA 1
ATOM 574 C C . ALA A 1 80 ? 2.019 -0.064 -1.498 1.00 96.75 80 ALA A C 1
ATOM 576 O O . ALA A 1 80 ? 1.946 0.841 -2.326 1.00 96.75 80 ALA A O 1
ATOM 577 N N . GLY A 1 81 ? 3.197 -0.603 -1.168 1.00 97.50 81 GLY A N 1
ATOM 578 C CA . GLY A 1 81 ? 4.490 -0.169 -1.703 1.00 97.50 81 GLY A CA 1
ATOM 579 C C . GLY A 1 81 ? 5.103 1.026 -0.965 1.00 97.50 81 GLY A C 1
ATOM 580 O O . GLY A 1 81 ? 4.472 1.644 -0.108 1.00 97.50 81 GLY A O 1
ATOM 581 N N . ALA A 1 82 ? 6.355 1.350 -1.300 1.00 97.62 82 ALA A N 1
ATOM 582 C CA . ALA A 1 82 ? 7.167 2.343 -0.584 1.00 97.62 82 ALA A CA 1
ATOM 583 C C . ALA A 1 82 ? 6.593 3.772 -0.613 1.00 97.62 82 ALA A C 1
ATOM 585 O O . ALA A 1 82 ? 6.878 4.557 0.285 1.00 97.62 82 ALA A O 1
ATOM 586 N N . ILE A 1 83 ? 5.768 4.096 -1.614 1.00 96.88 83 ILE A N 1
ATOM 587 C CA . ILE A 1 83 ? 5.161 5.424 -1.779 1.00 96.88 83 ILE A CA 1
ATOM 588 C C . ILE A 1 83 ? 3.826 5.522 -1.028 1.00 96.88 83 ILE A C 1
ATOM 590 O O . ILE A 1 83 ? 3.611 6.460 -0.266 1.00 96.88 83 ILE A O 1
ATOM 594 N N . MET A 1 84 ? 2.928 4.548 -1.204 1.00 97.44 84 MET A N 1
ATOM 595 C CA . MET A 1 84 ? 1.562 4.651 -0.673 1.00 97.44 84 MET A CA 1
ATOM 596 C C . MET A 1 84 ? 1.432 4.152 0.770 1.00 97.44 84 MET A C 1
ATOM 598 O O . MET A 1 84 ? 0.613 4.676 1.520 1.00 97.44 84 MET A O 1
ATOM 602 N N . THR A 1 85 ? 2.232 3.170 1.205 1.00 98.31 85 THR A N 1
ATOM 603 C CA . THR A 1 85 ? 2.204 2.691 2.600 1.00 98.31 85 THR A CA 1
ATOM 604 C C . THR A 1 85 ? 2.453 3.806 3.628 1.00 98.31 85 THR A C 1
ATOM 606 O O . THR A 1 85 ? 1.663 3.897 4.569 1.00 98.31 85 THR A O 1
ATOM 609 N N . PRO A 1 86 ? 3.474 4.683 3.499 1.00 98.00 86 PRO A N 1
ATOM 610 C CA . PRO A 1 86 ? 3.653 5.766 4.465 1.00 98.00 86 PRO A CA 1
ATOM 611 C C . PRO A 1 86 ? 2.505 6.784 4.452 1.00 98.00 86 PRO A C 1
ATOM 613 O O . PRO A 1 86 ? 2.130 7.276 5.513 1.00 98.00 86 PRO A O 1
ATOM 616 N N . GLN A 1 87 ? 1.887 7.049 3.295 1.00 97.00 87 GLN A N 1
ATOM 617 C CA . GLN A 1 87 ? 0.687 7.889 3.223 1.00 97.00 87 GLN A CA 1
ATOM 618 C C . GLN A 1 87 ? -0.491 7.258 3.979 1.00 97.00 87 GLN A C 1
ATOM 620 O O . GLN A 1 87 ? -1.179 7.945 4.732 1.00 97.00 87 GLN A O 1
ATOM 625 N N . LEU A 1 88 ? -0.715 5.949 3.813 1.00 97.19 88 LEU A N 1
ATOM 626 C CA . LEU A 1 88 ? -1.756 5.226 4.545 1.00 97.19 88 LEU A CA 1
ATOM 627 C C . LEU A 1 88 ? -1.529 5.282 6.054 1.00 97.19 88 LEU A C 1
ATOM 629 O O . LEU A 1 88 ? -2.485 5.513 6.791 1.00 97.19 88 LEU A O 1
ATOM 633 N N . LEU A 1 89 ? -0.289 5.103 6.516 1.00 98.00 89 LEU A N 1
ATOM 634 C CA . LEU A 1 89 ? 0.059 5.228 7.933 1.00 98.00 89 LEU A CA 1
ATOM 635 C C . LEU A 1 89 ? -0.258 6.633 8.457 1.00 98.00 89 LEU A C 1
ATOM 637 O O . LEU A 1 89 ? -0.992 6.752 9.440 1.00 98.00 89 LEU A O 1
AT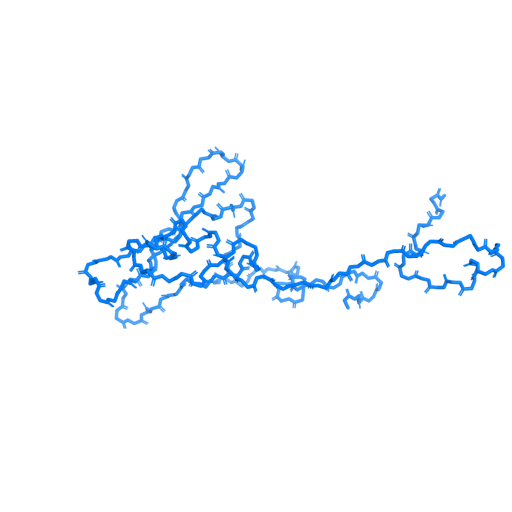OM 641 N N . ALA A 1 90 ? 0.191 7.679 7.757 1.00 97.38 90 ALA A N 1
ATOM 642 C CA . ALA A 1 90 ? -0.057 9.065 8.150 1.00 97.38 90 ALA A CA 1
ATOM 643 C C . ALA A 1 90 ? -1.563 9.380 8.226 1.00 97.38 90 ALA A C 1
ATOM 645 O O . ALA A 1 90 ? -2.040 9.885 9.241 1.00 97.38 90 ALA A O 1
ATOM 646 N N . ASN A 1 91 ? -2.340 8.974 7.214 1.00 96.62 91 ASN A N 1
ATOM 647 C CA . ASN A 1 91 ? -3.804 9.112 7.198 1.00 96.62 91 ASN A CA 1
ATOM 648 C C . ASN A 1 91 ? -4.515 8.301 8.298 1.00 96.62 91 A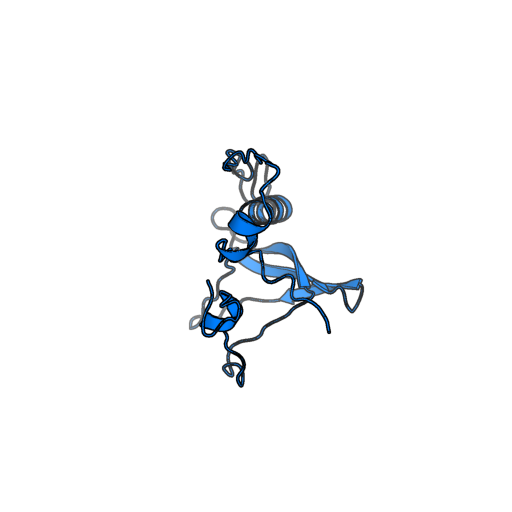SN A C 1
ATOM 650 O O . ASN A 1 91 ? -5.688 8.539 8.585 1.00 96.62 91 ASN A O 1
ATOM 654 N N . SER A 1 92 ? -3.830 7.319 8.883 1.00 96.38 92 SER A N 1
ATOM 655 C CA . SER A 1 92 ? -4.322 6.501 9.997 1.00 96.38 92 SER A CA 1
ATOM 656 C C . SER A 1 92 ? -3.885 7.044 11.362 1.00 96.38 92 SER A C 1
ATOM 658 O O . SER A 1 92 ? -4.083 6.370 12.369 1.00 96.38 92 SER A O 1
ATOM 660 N N . GLY A 1 93 ? -3.266 8.231 11.404 1.00 96.31 93 GLY A N 1
ATOM 661 C CA . GLY A 1 93 ? -2.744 8.845 12.625 1.00 96.31 93 GLY A CA 1
ATOM 662 C C . GLY A 1 93 ? -1.403 8.270 13.095 1.00 96.31 93 GLY A C 1
ATOM 663 O O . GLY A 1 93 ? -1.051 8.455 14.258 1.00 96.31 93 GLY A O 1
ATOM 664 N N . ILE A 1 94 ? -0.667 7.560 12.230 1.00 97.00 94 ILE A N 1
ATOM 665 C CA . ILE A 1 94 ? 0.661 6.994 12.514 1.00 97.00 94 ILE A CA 1
ATOM 666 C C . ILE A 1 94 ? 1.701 7.718 11.654 1.00 97.00 94 ILE A C 1
ATOM 668 O O . ILE A 1 94 ? 1.780 7.507 10.446 1.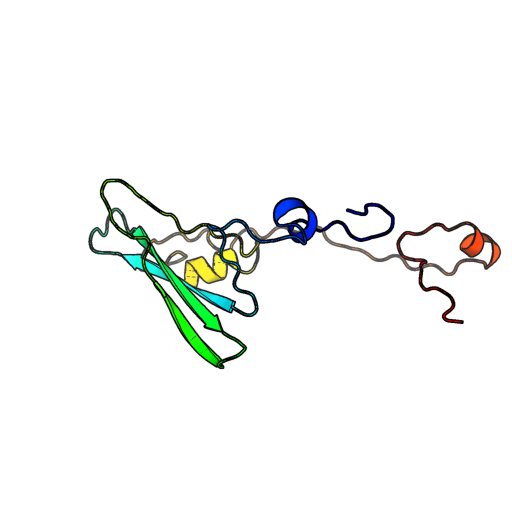00 97.00 94 ILE A O 1
ATOM 672 N N . GLY A 1 95 ? 2.522 8.562 12.267 1.00 97.12 95 GLY A N 1
ATOM 673 C CA . GLY A 1 95 ? 3.483 9.403 11.553 1.00 97.12 95 GLY A CA 1
ATOM 674 C C . GLY A 1 95 ? 3.956 10.564 12.416 1.00 97.12 95 GLY A C 1
ATOM 675 O O . GLY A 1 95 ? 3.686 10.578 13.610 1.00 97.12 95 GLY A O 1
ATOM 676 N N . GLU A 1 96 ? 4.661 11.524 11.827 1.00 97.38 96 GLU A N 1
ATOM 677 C CA . GLU A 1 96 ? 5.114 12.738 12.521 1.00 97.38 96 GLU A CA 1
ATOM 678 C C . GLU A 1 96 ? 3.921 13.498 13.134 1.00 97.38 96 GLU A C 1
ATOM 680 O O . GLU A 1 96 ? 3.028 13.938 12.408 1.00 97.38 96 GLU A O 1
ATOM 685 N N . GLY A 1 97 ? 3.870 13.599 14.468 1.00 96.38 97 GLY A N 1
ATOM 686 C CA . GLY A 1 97 ? 2.753 14.219 15.197 1.00 96.38 97 GLY A CA 1
ATOM 687 C C . GLY A 1 97 ? 1.447 13.413 15.167 1.00 96.38 97 GLY A C 1
ATOM 688 O O . GLY A 1 97 ? 0.372 13.962 15.412 1.00 96.38 97 GLY A O 1
ATOM 689 N N . GLY A 1 98 ? 1.517 12.123 14.833 1.00 95.62 98 GLY A N 1
ATOM 690 C CA . GLY A 1 98 ? 0.357 11.251 14.691 1.00 95.62 98 GLY A CA 1
ATOM 691 C C . GLY A 1 98 ? -0.376 10.994 16.011 1.00 95.62 98 GLY A C 1
ATOM 692 O O . GLY A 1 98 ? 0.222 10.591 17.005 1.00 95.62 98 GLY A O 1
ATOM 693 N N . GLU A 1 99 ? -1.701 11.157 16.006 1.00 94.00 99 GLU A N 1
ATOM 694 C CA . GLU A 1 99 ? -2.545 10.968 17.195 1.00 94.00 99 GLU A CA 1
ATOM 695 C C . GLU A 1 99 ? -2.646 9.509 17.684 1.00 94.00 99 GLU A C 1
ATOM 697 O O . GLU A 1 99 ? -2.978 9.264 18.845 1.00 94.00 99 GLU A O 1
ATOM 702 N N . VAL A 1 100 ? -2.399 8.529 16.809 1.00 94.44 100 VAL A N 1
ATOM 703 C CA . VAL A 1 100 ? -2.364 7.101 17.166 1.00 94.44 100 VAL A CA 1
ATOM 704 C C . VAL A 1 100 ? -0.968 6.719 17.628 1.00 94.44 100 VAL A C 1
ATOM 706 O O . VAL A 1 100 ? -0.817 6.024 18.630 1.00 94.44 100 VAL A O 1
ATOM 709 N N . LYS A 1 101 ? 0.051 7.153 16.885 1.00 94.19 101 LYS A N 1
ATOM 710 C CA . LYS A 1 101 ? 1.450 6.940 17.234 1.00 94.19 101 LYS A CA 1
ATOM 711 C C . LYS A 1 101 ? 2.314 7.985 16.545 1.00 94.19 101 LYS A C 1
ATOM 713 O O . LYS A 1 101 ? 2.357 8.028 15.314 1.00 94.19 101 LYS A O 1
ATOM 718 N N . ASP A 1 102 ? 3.049 8.749 17.342 1.00 95.88 102 ASP A N 1
ATOM 719 C CA . ASP A 1 102 ? 4.082 9.631 16.817 1.00 95.88 102 ASP A CA 1
ATOM 720 C C . ASP A 1 102 ? 5.272 8.790 16.336 1.00 95.88 102 ASP A C 1
ATOM 722 O O . ASP A 1 102 ? 5.959 8.123 17.116 1.00 95.88 102 ASP A O 1
ATOM 726 N N . LEU A 1 103 ? 5.452 8.739 15.018 1.00 96.81 103 LEU A N 1
ATOM 727 C CA . LEU A 1 103 ? 6.489 7.957 14.355 1.00 96.81 103 LEU A CA 1
ATOM 728 C C . LEU A 1 103 ? 7.082 8.775 13.196 1.00 96.81 103 LEU A C 1
ATOM 730 O O . LEU A 1 103 ? 6.738 8.544 12.033 1.00 96.81 103 LEU A O 1
ATOM 734 N N . PRO A 1 104 ? 7.994 9.721 13.479 1.00 97.38 104 PRO A N 1
ATOM 735 C CA . PRO A 1 104 ? 8.456 10.712 12.501 1.00 97.38 104 PRO A CA 1
ATOM 736 C C . PRO A 1 104 ? 9.237 10.122 11.317 1.00 97.38 104 PRO A C 1
ATOM 738 O O . PRO A 1 104 ? 9.411 10.784 10.297 1.00 97.38 104 PRO A O 1
ATOM 741 N N . GLY A 1 105 ? 9.688 8.866 11.417 1.00 98.12 105 GLY A N 1
ATOM 742 C CA . GLY A 1 105 ? 10.333 8.151 10.313 1.00 98.12 105 GLY A CA 1
ATOM 743 C C . GLY A 1 105 ? 9.383 7.736 9.182 1.00 98.12 105 GLY A C 1
ATOM 744 O O . GLY A 1 105 ? 9.850 7.400 8.094 1.00 98.12 105 GLY A O 1
ATOM 745 N N . VAL A 1 106 ? 8.061 7.757 9.399 1.00 98.25 106 VAL A N 1
ATOM 746 C CA . VAL A 1 106 ? 7.078 7.412 8.360 1.00 98.25 106 VAL A CA 1
ATOM 747 C C . VAL A 1 106 ? 7.216 8.365 7.170 1.00 98.25 106 VAL A C 1
ATOM 749 O O . VAL A 1 106 ? 7.142 9.582 7.311 1.00 98.25 106 VAL A O 1
ATOM 752 N N . GLY A 1 107 ? 7.422 7.799 5.979 1.00 97.62 107 GLY A N 1
ATOM 753 C CA . GLY A 1 107 ? 7.552 8.553 4.727 1.00 97.62 107 GLY A CA 1
ATOM 754 C C . GLY A 1 107 ? 8.907 9.228 4.516 1.00 97.62 107 GLY A C 1
ATOM 755 O O . GLY A 1 107 ? 9.088 9.915 3.513 1.00 97.62 107 GLY A O 1
ATOM 756 N N . LYS A 1 108 ? 9.867 9.039 5.426 1.00 97.81 108 LYS A N 1
ATOM 757 C CA . LYS A 1 108 ? 11.240 9.535 5.274 1.00 97.81 108 LYS A CA 1
ATOM 758 C C . LYS A 1 108 ? 12.143 8.443 4.691 1.00 97.81 108 LYS A C 1
ATOM 760 O O . LYS A 1 108 ? 11.768 7.274 4.644 1.00 97.81 108 LYS A O 1
ATOM 765 N N . ASN A 1 109 ? 13.355 8.831 4.286 1.00 97.12 109 ASN A N 1
ATOM 766 C CA . ASN A 1 109 ? 14.390 7.914 3.787 1.00 97.12 109 ASN A CA 1
ATOM 767 C C . ASN A 1 109 ? 13.940 7.074 2.570 1.00 97.12 109 ASN A C 1
ATOM 769 O O . ASN A 1 109 ? 14.222 5.879 2.493 1.00 97.12 109 ASN A O 1
ATOM 773 N N . LEU A 1 110 ? 13.225 7.692 1.619 1.00 97.50 110 LEU A N 1
ATOM 774 C CA . LEU A 1 110 ? 12.948 7.058 0.329 1.00 97.50 110 LEU A CA 1
ATOM 775 C C . LEU A 1 110 ? 14.266 6.859 -0.424 1.00 97.50 110 LEU A C 1
ATOM 777 O O . LEU A 1 110 ? 15.047 7.796 -0.578 1.00 97.50 110 LEU A O 1
ATOM 781 N N . GLN A 1 111 ? 14.484 5.641 -0.904 1.00 97.75 111 GLN A N 1
ATOM 782 C CA . GLN A 1 111 ? 15.643 5.276 -1.706 1.00 97.75 111 GLN A CA 1
ATOM 783 C C . GLN A 1 111 ? 15.163 4.716 -3.036 1.00 97.75 111 GLN A C 1
ATOM 785 O O . GLN A 1 111 ? 14.203 3.945 -3.081 1.00 97.75 111 GLN A O 1
ATOM 790 N N . ASP A 1 112 ? 15.843 5.113 -4.103 1.00 97.12 112 ASP A N 1
ATOM 791 C CA . ASP A 1 112 ? 15.609 4.621 -5.454 1.00 97.12 112 ASP A CA 1
ATOM 792 C C . ASP A 1 112 ? 16.935 4.607 -6.223 1.00 97.12 112 ASP A C 1
ATOM 794 O O . ASP A 1 112 ? 17.931 5.201 -5.796 1.00 97.12 112 ASP A O 1
ATOM 798 N N . HIS A 1 113 ? 16.955 3.927 -7.362 1.00 96.81 113 HIS A N 1
ATOM 799 C CA . HIS A 1 113 ? 18.097 3.902 -8.260 1.00 96.81 113 HIS A CA 1
ATOM 800 C C . HIS A 1 113 ? 17.928 4.962 -9.356 1.00 96.81 113 HIS A C 1
ATOM 802 O O . HIS A 1 113 ? 16.984 4.874 -10.145 1.00 96.81 113 HIS A O 1
ATOM 808 N N . PRO A 1 114 ? 18.840 5.945 -9.476 1.00 94.50 114 PRO A N 1
ATOM 809 C CA . PRO A 1 114 ? 18.789 6.887 -10.584 1.00 94.50 114 PRO A CA 1
ATOM 810 C C . PRO A 1 114 ? 19.017 6.150 -11.909 1.00 94.50 114 PRO A C 1
ATOM 812 O O . PRO A 1 114 ? 19.959 5.369 -12.050 1.00 94.50 114 PRO A O 1
ATOM 815 N N . ALA A 1 115 ? 18.165 6.420 -12.895 1.00 94.50 115 ALA A N 1
ATOM 816 C CA . ALA A 1 115 ? 18.266 5.843 -14.228 1.00 94.50 115 ALA A CA 1
ATOM 817 C C . ALA A 1 115 ? 18.753 6.893 -15.234 1.00 94.50 115 ALA A C 1
ATOM 819 O O . ALA A 1 115 ? 18.202 7.989 -15.318 1.00 94.50 115 ALA A O 1
ATOM 820 N N . VAL A 1 116 ? 19.761 6.536 -16.034 1.00 94.62 116 VAL A N 1
ATOM 821 C CA . VAL A 1 116 ? 20.245 7.347 -17.159 1.00 94.62 116 VAL A CA 1
ATOM 822 C C . VAL A 1 116 ? 20.041 6.551 -18.440 1.00 94.62 116 VAL A C 1
ATOM 824 O O . VAL A 1 116 ? 20.619 5.479 -18.613 1.00 94.62 116 VAL A O 1
ATOM 827 N N . ALA A 1 117 ? 19.207 7.068 -19.340 1.00 92.31 117 ALA A N 1
ATOM 828 C CA . ALA A 1 117 ? 18.980 6.453 -20.640 1.00 92.31 117 ALA A CA 1
ATOM 829 C C . ALA A 1 117 ? 20.048 6.919 -21.637 1.00 92.31 117 ALA A C 1
ATOM 831 O O . ALA A 1 117 ? 20.178 8.113 -21.903 1.00 92.31 117 ALA A O 1
ATOM 832 N N . LEU A 1 118 ? 20.785 5.973 -22.216 1.00 91.56 118 LEU A N 1
ATOM 833 C CA . LEU A 1 118 ? 21.700 6.233 -23.325 1.00 91.56 118 LEU A CA 1
ATOM 834 C C . LEU A 1 118 ? 21.070 5.705 -24.611 1.00 91.56 118 LEU A C 1
ATOM 836 O O . LEU A 1 118 ? 20.830 4.505 -24.745 1.00 91.56 118 LEU A O 1
ATOM 840 N N . VAL A 1 119 ? 20.782 6.607 -25.547 1.00 89.12 119 VAL A N 1
ATOM 841 C CA . VAL A 1 119 ? 20.125 6.274 -26.814 1.00 89.12 119 VAL A CA 1
ATOM 842 C C . VAL A 1 119 ? 21.123 6.448 -27.949 1.00 89.12 119 VAL A C 1
ATOM 844 O O . VAL A 1 119 ? 21.676 7.528 -28.142 1.00 89.12 119 VAL A O 1
ATOM 847 N N . PHE A 1 120 ? 21.334 5.382 -28.717 1.00 86.75 120 PHE A N 1
ATOM 848 C CA . PHE A 1 120 ? 22.261 5.357 -29.845 1.00 86.75 120 PHE A CA 1
ATOM 849 C C . PHE A 1 120 ? 21.535 4.936 -31.119 1.00 86.75 120 PHE A C 1
ATOM 851 O O . PHE A 1 120 ? 20.648 4.082 -31.092 1.00 86.75 120 PHE A O 1
ATOM 858 N N . ARG A 1 121 ? 21.947 5.498 -32.259 1.00 89.31 121 ARG A N 1
ATOM 859 C CA . ARG A 1 121 ? 21.530 4.996 -33.572 1.00 89.31 121 ARG A CA 1
ATOM 860 C C . ARG A 1 121 ? 22.294 3.708 -33.873 1.00 89.31 121 ARG A C 1
ATOM 862 O O . ARG A 1 121 ? 23.519 3.694 -33.794 1.00 89.31 121 ARG A O 1
ATOM 869 N N . ILE A 1 122 ? 21.579 2.656 -34.260 1.00 85.44 122 ILE A N 1
ATOM 870 C CA . ILE A 1 122 ? 22.168 1.375 -34.672 1.00 85.44 122 ILE A CA 1
ATOM 871 C C . ILE A 1 122 ? 21.988 1.144 -36.175 1.00 85.44 122 ILE A C 1
ATOM 873 O O . ILE A 1 122 ? 21.130 1.756 -36.811 1.00 85.44 122 ILE A O 1
ATOM 877 N N . THR A 1 123 ? 22.812 0.267 -36.750 1.00 89.75 123 THR A N 1
ATOM 878 C CA . THR A 1 123 ? 22.664 -0.164 -38.149 1.00 89.75 123 THR A CA 1
ATOM 879 C C . THR A 1 123 ? 21.587 -1.252 -38.279 1.00 89.75 123 THR A C 1
ATOM 881 O O . THR A 1 123 ? 21.381 -2.000 -37.318 1.00 89.75 123 THR A O 1
ATOM 884 N N . PRO A 1 124 ? 20.950 -1.421 -39.456 1.00 84.62 124 PRO A N 1
ATOM 885 C CA . PRO A 1 124 ? 19.965 -2.488 -39.680 1.00 84.62 124 PRO A CA 1
ATOM 886 C C . PRO A 1 124 ? 20.501 -3.894 -39.357 1.00 84.62 124 PRO A C 1
ATOM 888 O O . PRO A 1 124 ? 19.879 -4.642 -38.611 1.00 84.62 124 PRO A O 1
ATOM 891 N N . LYS A 1 125 ? 21.736 -4.202 -39.779 1.00 86.06 125 LYS A N 1
ATOM 892 C CA . LYS A 1 125 ? 22.412 -5.482 -39.489 1.00 86.06 125 LYS A CA 1
ATOM 893 C C . LYS A 1 125 ? 22.584 -5.762 -37.987 1.00 86.06 125 LYS A C 1
ATOM 895 O O . LYS A 1 125 ? 22.629 -6.915 -37.565 1.00 86.06 125 LYS A O 1
ATOM 900 N N . MET A 1 126 ? 22.742 -4.721 -37.166 1.00 82.12 126 MET A N 1
ATOM 901 C CA . MET A 1 126 ? 22.810 -4.874 -35.708 1.00 82.12 126 MET A CA 1
ATOM 902 C C . MET A 1 126 ? 21.425 -5.095 -35.097 1.00 82.12 126 MET A C 1
ATOM 904 O O . MET A 1 126 ? 21.322 -5.832 -34.121 1.00 82.12 126 MET A O 1
ATOM 908 N N . ALA A 1 127 ? 20.379 -4.499 -35.676 1.00 79.56 127 ALA A N 1
ATOM 909 C CA . ALA A 1 127 ? 19.002 -4.686 -35.228 1.00 79.56 127 ALA A CA 1
ATOM 910 C C . ALA A 1 127 ? 18.538 -6.140 -35.408 1.00 79.56 127 ALA A C 1
ATOM 912 O O . ALA A 1 127 ? 17.989 -6.711 -34.473 1.00 79.56 127 ALA A O 1
ATOM 913 N N . GLU A 1 128 ? 18.866 -6.776 -36.538 1.00 77.62 128 GLU A N 1
ATOM 914 C CA . GLU A 1 128 ? 18.546 -8.191 -36.814 1.00 77.62 128 GLU A CA 1
ATOM 915 C C . GLU A 1 128 ? 19.122 -9.165 -35.770 1.00 77.62 128 GLU A C 1
ATOM 917 O O . GLU A 1 128 ? 18.567 -10.232 -35.522 1.00 77.62 128 GLU A O 1
ATOM 922 N N . ARG A 1 129 ? 20.245 -8.804 -35.136 1.00 73.00 129 ARG A N 1
ATOM 923 C CA . ARG A 1 129 ? 20.913 -9.624 -34.109 1.00 73.00 129 ARG A CA 1
ATOM 924 C C . ARG A 1 129 ? 20.490 -9.266 -32.688 1.00 73.00 129 ARG A C 1
ATOM 926 O O . ARG A 1 129 ? 20.846 -9.979 -31.750 1.00 73.00 129 ARG A O 1
ATOM 933 N N . ALA A 1 130 ? 19.781 -8.157 -32.509 1.00 67.88 130 ALA A N 1
ATOM 934 C CA . ALA A 1 130 ? 19.333 -7.708 -31.207 1.00 67.88 130 ALA A CA 1
ATOM 935 C C . ALA A 1 130 ? 18.057 -8.464 -30.819 1.00 67.88 130 ALA A C 1
ATOM 937 O O . ALA A 1 130 ? 16.944 -7.984 -31.019 1.00 67.88 130 ALA A O 1
ATOM 938 N N . THR A 1 131 ? 18.208 -9.631 -30.191 1.00 57.91 131 THR A N 1
ATOM 939 C CA . THR A 1 131 ? 17.113 -10.294 -29.467 1.00 57.91 131 THR A CA 1
ATOM 940 C C . THR A 1 131 ? 16.865 -9.553 -28.155 1.00 57.91 131 THR A C 1
ATOM 942 O O . THR A 1 131 ? 17.201 -10.012 -27.064 1.00 57.91 131 THR A O 1
ATOM 945 N N . SER A 1 132 ? 16.364 -8.331 -28.261 1.00 53.38 132 SER A N 1
ATOM 946 C CA . SER A 1 132 ? 15.976 -7.542 -27.106 1.00 53.38 132 SER A CA 1
ATOM 947 C C . SER A 1 132 ? 14.575 -7.966 -26.670 1.00 53.38 132 SER A C 1
ATOM 949 O O . SER A 1 132 ? 13.662 -8.080 -27.482 1.00 53.38 132 SER A O 1
ATOM 951 N N . ILE A 1 133 ? 14.389 -8.132 -25.360 1.00 52.44 133 ILE A N 1
ATOM 952 C CA . ILE A 1 133 ? 13.074 -8.287 -24.715 1.00 52.44 133 ILE A CA 1
ATOM 953 C C . ILE A 1 133 ? 12.130 -7.090 -24.963 1.00 52.44 133 ILE A C 1
ATOM 955 O O . ILE A 1 133 ? 10.952 -7.164 -24.629 1.00 52.44 133 ILE A O 1
ATOM 959 N N . TYR A 1 134 ? 12.643 -5.993 -25.533 1.00 47.41 134 TYR A N 1
ATOM 960 C CA . TYR A 1 134 ? 11.899 -4.802 -25.951 1.00 47.41 134 TYR A CA 1
ATOM 961 C C . TYR A 1 134 ? 11.696 -4.715 -27.472 1.00 47.41 134 TYR A C 1
ATOM 963 O O . TYR A 1 134 ? 10.990 -3.826 -27.934 1.00 47.41 134 TYR A O 1
ATOM 971 N N . THR A 1 135 ? 12.278 -5.630 -28.254 1.00 47.78 135 THR A N 1
ATOM 972 C CA . THR A 1 135 ? 12.140 -5.681 -29.719 1.00 47.78 135 THR A CA 1
ATOM 973 C C . THR A 1 135 ? 11.196 -6.811 -30.123 1.00 47.78 135 THR A C 1
ATOM 975 O O . THR A 1 135 ? 11.483 -7.609 -31.004 1.00 47.78 135 THR A O 1
ATOM 978 N N . VAL A 1 136 ? 10.044 -6.876 -29.457 1.00 45.72 136 VAL A N 1
ATOM 979 C CA . VAL A 1 136 ? 8.839 -7.479 -30.042 1.00 45.72 136 VAL A CA 1
ATOM 980 C C . VAL A 1 136 ? 7.819 -6.360 -30.246 1.00 45.72 136 VAL A C 1
ATOM 982 O O . VAL A 1 136 ? 6.672 -6.441 -29.825 1.00 45.72 136 VAL A O 1
ATOM 985 N N . ALA A 1 137 ? 8.256 -5.263 -30.867 1.00 41.09 137 ALA A N 1
ATOM 986 C CA . ALA A 1 137 ? 7.358 -4.513 -31.727 1.00 41.09 137 ALA A CA 1
ATOM 987 C C . ALA A 1 137 ? 7.295 -5.337 -33.011 1.00 41.09 137 ALA A C 1
ATOM 989 O O . ALA A 1 137 ? 8.101 -5.149 -33.918 1.00 41.09 137 ALA A O 1
ATOM 990 N N . GLY A 1 138 ? 6.438 -6.360 -32.983 1.00 40.03 138 GLY A N 1
ATOM 991 C CA . GLY A 1 138 ? 6.115 -7.116 -34.172 1.00 40.03 138 GLY A CA 1
ATOM 992 C C . GLY A 1 138 ? 5.689 -6.136 -35.250 1.00 40.03 138 GLY A C 1
ATOM 993 O O . GLY A 1 138 ? 4.907 -5.216 -34.996 1.00 40.03 138 GLY A O 1
ATOM 994 N N . GLU A 1 139 ? 6.232 -6.349 -36.437 1.00 42.34 139 GLU A N 1
ATOM 995 C CA . GLU A 1 139 ? 5.477 -6.166 -37.662 1.00 42.34 139 GLU A CA 1
ATOM 996 C C . GLU A 1 139 ? 4.061 -6.701 -37.395 1.00 42.34 139 GLU A C 1
ATOM 998 O O . GLU A 1 139 ? 3.853 -7.895 -37.184 1.00 42.34 139 GLU A O 1
ATOM 1003 N N . MET A 1 140 ? 3.115 -5.775 -37.239 1.00 36.09 140 MET A N 1
ATOM 1004 C CA . MET A 1 140 ? 1.704 -6.067 -37.415 1.00 36.09 140 MET A CA 1
ATOM 1005 C C . MET A 1 140 ? 1.482 -6.123 -38.925 1.00 36.09 140 MET A C 1
ATOM 1007 O O . MET A 1 140 ? 1.218 -5.091 -39.540 1.00 36.09 140 MET A O 1
ATOM 1011 N N . GLU A 1 141 ? 1.629 -7.316 -39.491 1.00 30.98 141 GLU A N 1
ATOM 1012 C CA . GLU A 1 141 ? 0.899 -7.776 -40.677 1.00 30.98 141 GLU A CA 1
ATOM 1013 C C . GLU A 1 141 ? 0.244 -9.123 -40.360 1.00 30.98 141 GLU A C 1
ATOM 1015 O O . GLU A 1 141 ? 0.899 -9.968 -39.703 1.00 30.98 141 GLU A O 1
#

Radius of gyration: 22.54 Å; Cα contacts (8 Å, |Δi|>4): 161; chains: 1; bounding box: 42×35×66 Å

Solvent-accessible surface area (backbone atoms only — not comparable to full-atom values): 9205 Å² total; per-residue (Å²): 104,66,55,96,92,37,80,50,44,70,61,54,73,74,65,50,91,65,86,66,57,97,89,60,85,86,74,77,67,54,49,73,58,24,54,38,68,46,60,91,42,74,93,63,62,39,72,34,36,37,35,26,35,31,72,89,72,77,40,83,43,67,57,72,56,51,58,89,46,101,90,42,84,63,81,84,82,87,79,63,48,91,73,49,37,32,52,31,35,42,63,40,23,34,11,68,84,20,86,68,36,69,36,66,65,52,73,52,88,83,82,83,81,90,83,83,88,84,86,80,91,77,55,72,78,56,54,80,69,50,88,44,98,80,65,74,74,64,82,88,124